Protein AF-A0A7J7JST3-F1 (afdb_monomer_lite)

Radius of gyration: 27.49 Å; chains: 1; bounding box: 51×68×77 Å

Sequence (124 aa):
MPTRQHPPNNNTAIAESFADSFASVFSIDDGNIPPCIPPQTISSPIQFDPRGVLTQLTKLDPRKGAGPDELSLALLKYLAHYIYIYEPLTKVFQYTFTIHPRHHKTGKQQTLYRSSRKEVVQTR

Structure (mmCIF, N/CA/C/O backbone):
data_AF-A0A7J7JST3-F1
#
_entry.id   AF-A0A7J7JST3-F1
#
loop_
_atom_site.group_PDB
_atom_site.id
_atom_site.type_symbol
_atom_site.label_atom_id
_atom_site.label_alt_id
_atom_site.label_comp_id
_a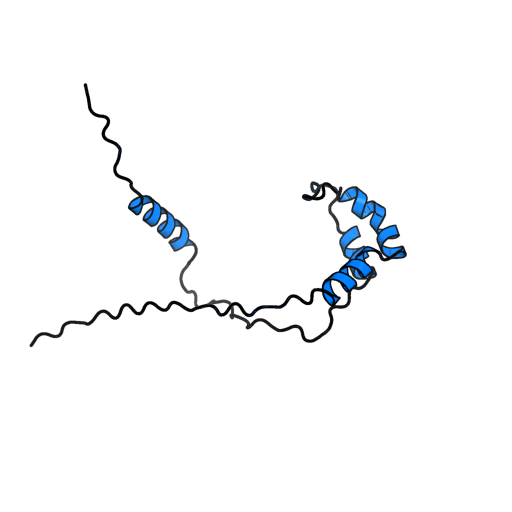tom_site.label_asym_id
_atom_site.label_entity_id
_atom_site.label_seq_id
_atom_site.pdbx_PDB_ins_code
_atom_site.Cartn_x
_atom_site.Cartn_y
_atom_site.Cartn_z
_atom_site.occupancy
_atom_site.B_iso_or_equiv
_atom_site.auth_seq_id
_atom_site.auth_comp_id
_atom_site.auth_asym_id
_atom_site.auth_atom_id
_atom_site.pdbx_PDB_model_num
ATOM 1 N N . MET A 1 1 ? -10.582 -16.983 65.791 1.00 44.66 1 MET A N 1
ATOM 2 C CA . MET A 1 1 ? -9.960 -16.850 64.456 1.00 44.66 1 MET A CA 1
ATOM 3 C C . MET A 1 1 ? -10.945 -17.388 63.425 1.00 44.66 1 MET A C 1
ATOM 5 O O . MET A 1 1 ? -11.131 -18.597 63.408 1.00 44.66 1 MET A O 1
ATOM 9 N N . PRO A 1 2 ? -11.656 -16.545 62.657 1.00 40.34 2 PRO A N 1
ATOM 10 C CA . PRO A 1 2 ? -12.591 -17.031 61.649 1.00 40.34 2 PRO A CA 1
ATOM 11 C C . PRO A 1 2 ? -11.835 -17.430 60.376 1.00 40.34 2 PRO A C 1
ATOM 13 O O . PRO A 1 2 ? -11.038 -16.666 59.832 1.00 40.34 2 PRO A O 1
ATOM 16 N N . THR A 1 3 ? -12.077 -18.653 59.921 1.00 47.59 3 THR A N 1
ATOM 17 C CA . THR A 1 3 ? -1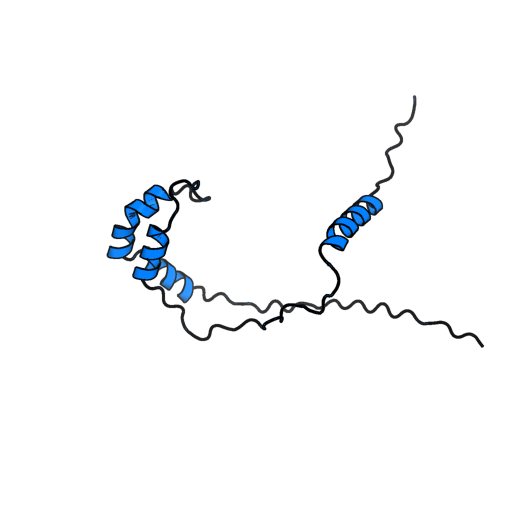1.532 -19.237 58.696 1.00 47.59 3 THR A CA 1
ATOM 18 C C . THR A 1 3 ? -12.125 -18.507 57.488 1.00 47.59 3 THR A C 1
ATOM 20 O O . THR A 1 3 ? -13.339 -18.522 57.294 1.00 47.59 3 THR A O 1
ATOM 23 N N . ARG A 1 4 ? -11.284 -17.861 56.666 1.00 44.66 4 ARG A N 1
ATOM 24 C CA . ARG A 1 4 ? -11.677 -17.351 55.340 1.00 44.66 4 ARG A CA 1
ATOM 25 C C . ARG A 1 4 ? -12.156 -18.536 54.499 1.00 44.66 4 ARG A C 1
ATOM 27 O O . ARG A 1 4 ? -11.339 -19.317 54.018 1.00 44.66 4 ARG A O 1
ATOM 34 N N . GLN A 1 5 ? -13.467 -18.680 54.340 1.00 45.66 5 GLN A N 1
ATOM 35 C CA . GLN A 1 5 ? -14.032 -19.585 53.347 1.00 45.66 5 GLN A CA 1
ATOM 36 C C . GLN A 1 5 ? -13.745 -18.990 51.966 1.00 45.66 5 GLN A C 1
ATOM 38 O O . GLN A 1 5 ? -14.210 -17.901 51.634 1.00 45.66 5 GLN A O 1
ATOM 43 N N . HIS A 1 6 ? -12.905 -19.675 51.197 1.00 51.16 6 HIS A N 1
ATOM 44 C CA . HIS A 1 6 ? -12.679 -19.371 49.791 1.00 51.16 6 HIS A CA 1
ATOM 45 C C . HIS A 1 6 ? -13.992 -19.653 49.041 1.00 51.16 6 HIS A C 1
ATOM 47 O O . HIS A 1 6 ? -14.546 -20.741 49.227 1.00 51.16 6 HIS A O 1
ATOM 53 N N . PRO A 1 7 ? -14.531 -18.718 48.238 1.00 56.09 7 PRO A N 1
ATOM 54 C CA . PRO A 1 7 ? -15.755 -18.980 47.493 1.00 56.09 7 PRO A CA 1
ATOM 55 C C . PRO A 1 7 ? -15.528 -20.159 46.530 1.00 56.09 7 PRO A C 1
ATOM 57 O O . PRO A 1 7 ? -14.422 -20.288 45.986 1.00 56.09 7 PRO A O 1
ATOM 60 N N . PRO A 1 8 ? -16.534 -21.034 46.340 1.00 56.97 8 PRO A N 1
ATOM 61 C CA . PRO A 1 8 ? -16.434 -22.158 45.419 1.00 56.97 8 PRO A CA 1
ATOM 62 C C . PRO A 1 8 ? -16.119 -21.628 44.018 1.00 56.97 8 PRO A C 1
ATOM 64 O O . PRO A 1 8 ? -16.744 -20.673 43.560 1.00 56.97 8 PRO A O 1
ATOM 67 N N . ASN A 1 9 ? -15.118 -22.229 43.367 1.00 64.31 9 ASN A N 1
ATOM 68 C CA . ASN A 1 9 ? -14.699 -21.905 42.004 1.00 64.31 9 ASN A CA 1
ATOM 69 C C . ASN A 1 9 ? -15.898 -22.060 41.062 1.00 64.31 9 ASN A C 1
ATOM 71 O O . ASN A 1 9 ? -16.220 -23.158 40.609 1.00 64.31 9 ASN A O 1
ATOM 75 N N . ASN A 1 10 ? -16.564 -20.940 40.790 1.00 64.81 10 ASN A N 1
ATOM 76 C CA . ASN A 1 10 ? -17.824 -20.852 40.064 1.00 64.81 10 ASN A CA 1
ATOM 77 C C . ASN A 1 10 ? -17.592 -20.897 38.544 1.00 64.81 10 ASN A C 1
ATOM 79 O O . ASN A 1 10 ? -18.212 -20.167 37.774 1.00 64.81 10 ASN A O 1
ATOM 83 N N . ASN A 1 11 ? -16.643 -21.732 38.113 1.00 73.25 11 ASN A N 1
ATOM 84 C CA . ASN A 1 11 ? -16.237 -21.879 36.716 1.00 73.25 11 ASN A CA 1
ATOM 85 C C . ASN A 1 11 ? -17.417 -22.320 35.844 1.00 73.25 11 ASN A C 1
ATOM 87 O O . ASN A 1 11 ? -17.485 -21.960 34.674 1.00 73.25 11 ASN A O 1
ATOM 91 N N . THR A 1 12 ? -18.362 -23.056 36.430 1.00 76.69 12 THR A N 1
ATOM 92 C CA . THR A 1 12 ? -19.622 -23.458 35.803 1.00 76.69 12 THR A CA 1
ATOM 93 C C . THR A 1 12 ? -20.498 -22.249 35.484 1.00 76.69 12 THR A C 1
ATOM 95 O O . THR A 1 12 ? -20.910 -22.103 34.342 1.00 76.69 12 THR A O 1
ATOM 98 N N . ALA A 1 13 ? -20.683 -21.319 36.428 1.00 74.38 13 ALA A N 1
ATOM 99 C CA . ALA A 1 13 ? -21.462 -20.103 36.186 1.00 74.38 13 ALA A CA 1
ATOM 100 C C . ALA A 1 13 ? -20.791 -19.160 35.173 1.00 74.38 13 ALA A C 1
ATOM 102 O O . ALA A 1 13 ? -21.471 -18.476 34.413 1.00 74.38 13 ALA A O 1
ATOM 103 N N . ILE A 1 14 ? -19.453 -19.133 35.131 1.00 79.31 14 ILE A N 1
ATOM 104 C CA . ILE A 1 14 ? -18.708 -18.382 34.107 1.00 79.31 14 ILE A CA 1
ATOM 105 C C . ILE A 1 14 ? -18.932 -19.007 32.724 1.00 79.31 14 ILE A C 1
ATOM 107 O O . ILE A 1 14 ? -19.164 -18.285 31.758 1.00 79.31 14 ILE A O 1
ATOM 111 N N . ALA A 1 15 ? -18.885 -20.338 32.624 1.00 78.88 15 ALA A N 1
ATOM 112 C CA . ALA A 1 15 ? -19.134 -21.049 31.373 1.00 78.88 15 ALA A CA 1
ATOM 113 C C . ALA A 1 15 ? -20.581 -20.879 30.885 1.00 78.88 15 ALA A C 1
ATOM 115 O O . ALA A 1 15 ? -20.794 -20.696 29.689 1.00 78.88 15 ALA A O 1
ATOM 116 N N . GLU A 1 16 ? -21.553 -20.889 31.797 1.00 78.69 16 GLU A N 1
ATOM 117 C CA . GLU A 1 16 ? -22.967 -20.633 31.499 1.00 78.69 16 GLU A CA 1
ATOM 118 C C . GLU A 1 16 ? -23.181 -19.193 31.024 1.00 78.69 16 GLU A C 1
ATOM 120 O O . GLU A 1 16 ? -23.721 -18.984 29.943 1.00 78.69 16 GLU A O 1
ATOM 125 N N . SER A 1 17 ? -22.643 -18.198 31.738 1.00 76.44 17 SER A N 1
ATOM 126 C CA . SER A 1 17 ? -22.719 -16.790 31.322 1.00 76.44 17 SER A CA 1
ATOM 127 C C . SER A 1 17 ? -22.045 -16.536 29.969 1.00 76.44 17 SER A C 1
ATOM 129 O O . SER A 1 17 ? -22.541 -15.745 29.161 1.00 76.44 17 SER A O 1
ATOM 131 N N . PHE A 1 18 ? -20.929 -17.216 29.700 1.00 78.94 18 PHE A N 1
ATOM 132 C CA . PHE A 1 18 ? -20.277 -17.175 28.398 1.00 78.94 18 PHE A CA 1
ATOM 133 C C . PHE A 1 18 ? -21.180 -17.792 27.325 1.00 78.94 18 PHE A C 1
ATOM 135 O O . PHE A 1 18 ? -21.446 -17.136 26.325 1.00 78.94 18 PHE A O 1
ATOM 142 N N . ALA A 1 19 ? -21.703 -19.003 27.540 1.00 79.12 19 ALA A N 1
ATOM 143 C CA . ALA A 1 19 ? -22.602 -19.671 26.599 1.00 79.12 19 ALA A CA 1
ATOM 144 C C . ALA A 1 19 ? -23.860 -18.838 26.288 1.00 79.12 19 ALA A C 1
ATOM 146 O O . ALA A 1 19 ? -24.199 -18.672 25.114 1.00 79.12 19 ALA A O 1
ATOM 147 N N . ASP A 1 20 ? -24.485 -18.240 27.302 1.00 76.44 20 ASP A N 1
ATOM 148 C CA . ASP A 1 20 ? -25.664 -17.380 27.147 1.00 76.44 20 ASP A CA 1
ATOM 149 C C . ASP A 1 20 ? -25.357 -16.112 26.339 1.00 76.44 20 ASP A C 1
ATOM 151 O O . ASP A 1 20 ? -26.176 -15.660 25.535 1.00 76.44 20 ASP A O 1
ATOM 155 N N . SER A 1 21 ? -24.143 -15.572 26.476 1.00 74.31 21 SER A N 1
ATOM 156 C CA . SER A 1 21 ? -23.698 -14.409 25.697 1.00 74.31 21 SER A CA 1
ATOM 157 C C . SER A 1 21 ? -23.603 -14.711 24.195 1.00 74.31 21 SER A C 1
ATOM 159 O O . SER A 1 21 ? -23.798 -13.811 23.379 1.00 74.31 21 SER A O 1
ATOM 161 N N . PHE A 1 22 ? -23.342 -15.967 23.810 1.00 68.31 22 PHE A N 1
ATOM 162 C CA . PHE A 1 22 ? -23.305 -16.390 22.403 1.00 68.31 22 PHE A CA 1
ATOM 163 C C . PHE A 1 22 ? -24.626 -16.973 21.905 1.00 68.31 22 PHE A C 1
ATOM 165 O O . PHE A 1 22 ? -24.862 -16.950 20.698 1.00 68.31 22 PHE A O 1
ATOM 172 N N . ALA A 1 23 ? -25.512 -17.427 22.795 1.00 64.88 23 ALA A N 1
ATOM 173 C CA . ALA A 1 23 ? -26.829 -17.946 22.422 1.00 64.88 23 ALA A CA 1
ATOM 174 C C . ALA A 1 23 ? -27.675 -16.915 21.647 1.00 64.88 23 ALA A C 1
ATOM 176 O O . ALA A 1 23 ? -28.452 -17.288 20.776 1.00 64.88 23 ALA A O 1
ATOM 177 N N . SER A 1 24 ? -27.471 -15.619 21.910 1.00 56.22 24 SER A N 1
ATOM 178 C CA . SER A 1 24 ? -28.142 -14.501 21.225 1.00 56.22 24 SER A CA 1
ATOM 179 C C . SER A 1 24 ? -27.580 -14.186 19.825 1.00 56.22 24 SER A C 1
ATOM 181 O O . SER A 1 24 ? -28.283 -13.638 18.978 1.00 56.22 24 SER A O 1
ATOM 183 N N . VAL A 1 25 ? -26.319 -14.546 19.546 1.00 57.53 25 VAL A N 1
ATOM 184 C CA . VAL A 1 25 ? -25.651 -14.260 18.256 1.00 57.53 25 VAL A CA 1
ATOM 185 C C . VAL A 1 25 ? -25.947 -15.343 17.214 1.00 57.53 25 VAL A C 1
ATOM 187 O O . VAL A 1 25 ? -25.863 -15.097 16.013 1.00 57.53 25 VAL A O 1
ATOM 190 N N . PHE A 1 26 ? -26.361 -16.527 17.669 1.00 55.81 26 PHE A N 1
ATOM 191 C CA . PHE A 1 26 ? -27.023 -17.532 16.842 1.00 55.81 26 PHE A CA 1
ATOM 192 C C . PHE A 1 26 ? -28.529 -17.269 16.860 1.00 55.81 26 PHE A C 1
ATOM 194 O O . PHE A 1 26 ? -29.321 -18.077 17.341 1.00 55.81 26 PHE A O 1
ATOM 201 N N . SER A 1 27 ? -28.920 -16.090 16.375 1.00 54.44 27 SER A N 1
ATOM 202 C CA . SER A 1 27 ? -30.311 -15.810 16.045 1.00 54.44 27 SER A CA 1
ATOM 203 C C . SER A 1 27 ? -30.831 -16.930 15.148 1.00 54.44 27 SER A C 1
ATOM 205 O O . SER A 1 27 ? -30.155 -17.293 14.186 1.00 54.44 27 SER A O 1
ATOM 207 N N . ILE A 1 28 ? -31.981 -17.475 15.550 1.00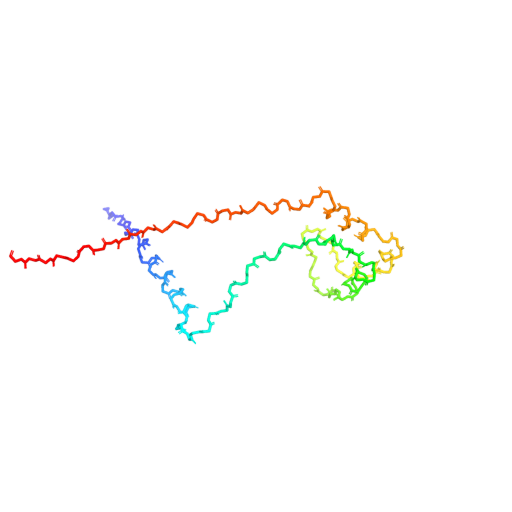 58.12 28 ILE A N 1
ATOM 208 C CA . ILE A 1 28 ? -32.987 -18.221 14.784 1.00 58.12 28 ILE A CA 1
ATOM 209 C C . ILE A 1 28 ? -32.545 -18.503 13.347 1.00 58.12 28 ILE A C 1
ATOM 211 O O . ILE A 1 28 ? -32.317 -17.584 12.568 1.00 58.12 28 ILE A O 1
ATOM 215 N N . ASP A 1 29 ? -32.438 -19.789 13.018 1.00 58.75 29 ASP A N 1
ATOM 216 C CA . ASP A 1 29 ? -32.160 -20.296 11.677 1.00 58.75 29 ASP A CA 1
ATOM 217 C C . ASP A 1 29 ? -33.262 -19.823 10.705 1.00 58.75 29 ASP A C 1
ATOM 219 O O . ASP A 1 29 ? -34.200 -20.554 10.396 1.00 58.75 29 ASP A O 1
ATOM 223 N N . ASP A 1 30 ? -33.176 -18.573 10.236 1.00 64.81 30 ASP A N 1
ATOM 224 C CA . ASP A 1 30 ? -34.094 -17.927 9.284 1.00 64.81 30 ASP A CA 1
ATOM 225 C C . ASP A 1 30 ? -33.986 -18.561 7.877 1.00 64.81 30 ASP A C 1
ATOM 227 O O . ASP A 1 30 ? -34.373 -17.966 6.869 1.00 64.81 30 ASP A O 1
ATOM 231 N N . GLY A 1 31 ? -33.372 -19.746 7.766 1.00 65.69 31 GLY A N 1
ATOM 232 C CA . GLY A 1 31 ? -33.034 -20.414 6.511 1.00 65.69 31 GLY A CA 1
ATOM 233 C C . GLY A 1 31 ? -32.011 -19.654 5.663 1.00 65.69 31 GLY A C 1
ATOM 234 O O . GLY A 1 31 ? -31.665 -20.101 4.572 1.00 65.69 31 GLY A O 1
ATOM 235 N N . ASN A 1 32 ? -31.505 -18.517 6.147 1.00 65.81 32 ASN A N 1
ATOM 236 C CA . ASN A 1 32 ? -30.603 -17.633 5.418 1.00 65.81 32 ASN A CA 1
ATOM 237 C C . ASN A 1 32 ? -29.138 -17.914 5.781 1.00 65.81 32 ASN A C 1
ATOM 239 O O . ASN A 1 32 ? -28.368 -17.012 6.115 1.00 65.81 32 ASN A O 1
ATOM 243 N N . ILE A 1 33 ? -28.761 -19.194 5.750 1.00 72.25 33 ILE A N 1
ATOM 244 C CA . ILE A 1 33 ? -27.372 -19.616 5.920 1.00 72.25 33 ILE A CA 1
ATOM 245 C C . ILE A 1 33 ? -26.609 -19.138 4.677 1.00 72.25 33 ILE A C 1
ATOM 247 O O . ILE A 1 33 ? -26.916 -19.592 3.569 1.00 72.25 33 ILE A O 1
ATOM 251 N N . PRO A 1 34 ? -25.618 -18.235 4.808 1.00 73.75 34 PRO A N 1
ATOM 252 C CA . PRO A 1 34 ? -24.836 -17.814 3.660 1.00 73.75 34 PRO A CA 1
ATOM 253 C C . PRO A 1 34 ? -24.138 -19.041 3.056 1.00 73.75 34 PRO A C 1
ATOM 255 O O . PRO A 1 34 ? -23.582 -19.860 3.797 1.00 73.75 34 PRO A O 1
ATOM 258 N N . PRO A 1 35 ? -24.154 -19.202 1.722 1.00 78.88 35 PRO A N 1
ATOM 259 C CA . PRO A 1 35 ? -23.568 -20.368 1.084 1.00 78.88 35 PRO A CA 1
ATOM 260 C C . PRO A 1 35 ? -22.083 -20.457 1.437 1.00 78.88 35 PRO A C 1
ATOM 262 O O . PRO A 1 35 ? -21.317 -19.511 1.242 1.00 78.88 35 PRO A O 1
ATOM 265 N N . CYS A 1 36 ? -21.668 -21.614 1.953 1.00 73.12 36 CYS A N 1
ATOM 266 C CA . CYS A 1 36 ? -20.266 -21.885 2.230 1.00 73.12 36 CYS A CA 1
ATOM 267 C C . CYS A 1 36 ? -19.562 -22.151 0.892 1.00 73.12 36 CYS A C 1
ATOM 269 O O . CYS A 1 36 ? -19.555 -23.274 0.386 1.00 73.12 36 CYS A O 1
ATOM 271 N N . ILE A 1 37 ? -19.046 -21.092 0.264 1.00 78.69 37 ILE A N 1
ATOM 272 C CA . ILE A 1 37 ? -18.336 -21.196 -1.014 1.00 78.69 37 ILE A CA 1
ATOM 273 C C . ILE A 1 37 ? -17.007 -21.923 -0.752 1.00 78.69 37 ILE A C 1
ATOM 275 O O . ILE A 1 37 ? -16.223 -21.460 0.084 1.00 78.69 37 ILE A O 1
ATOM 279 N N . PRO A 1 38 ? -16.725 -23.048 -1.437 1.00 76.38 38 PRO A N 1
ATOM 280 C CA . PRO A 1 38 ? -15.454 -23.738 -1.281 1.00 76.38 38 PRO A CA 1
ATOM 281 C C . PRO A 1 38 ? -14.303 -22.798 -1.671 1.00 76.38 38 PRO A C 1
ATOM 283 O O . PRO A 1 38 ? -14.446 -22.009 -2.610 1.00 76.38 38 PRO A O 1
ATOM 286 N N . PRO A 1 39 ? -13.158 -22.859 -0.970 1.00 73.69 39 PRO A N 1
ATOM 287 C CA . PRO A 1 39 ? -12.043 -21.963 -1.233 1.00 73.69 39 PRO A CA 1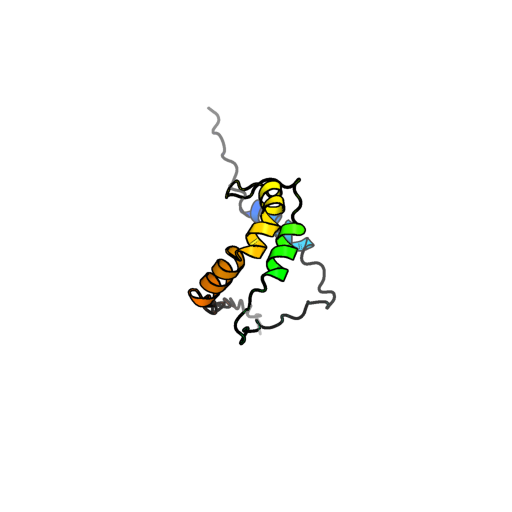
ATOM 288 C C . PRO A 1 39 ? -11.581 -22.115 -2.684 1.00 73.69 39 PRO A C 1
ATOM 290 O O . PRO A 1 39 ? -11.108 -23.176 -3.093 1.00 73.69 39 PRO A O 1
ATOM 293 N N . GLN A 1 40 ? -11.716 -21.046 -3.468 1.00 72.06 40 GLN A N 1
ATOM 294 C CA . GLN A 1 40 ? -11.217 -21.025 -4.836 1.00 72.06 40 GLN A CA 1
ATOM 295 C C . GLN A 1 40 ? -9.690 -20.965 -4.805 1.00 72.06 40 GLN A C 1
ATOM 297 O O . GLN A 1 40 ? -9.095 -20.070 -4.202 1.00 72.06 40 GLN A O 1
ATOM 302 N N . THR A 1 41 ? -9.042 -21.935 -5.446 1.00 67.00 41 THR A N 1
ATOM 303 C CA . THR A 1 41 ? -7.595 -21.894 -5.654 1.00 67.00 41 THR A CA 1
ATOM 304 C C . THR A 1 41 ? -7.329 -20.954 -6.824 1.00 67.00 41 THR A C 1
ATOM 306 O O . THR A 1 41 ? -7.757 -21.219 -7.946 1.00 67.00 41 THR A O 1
ATOM 309 N N . ILE A 1 42 ? -6.666 -19.826 -6.570 1.00 66.62 42 ILE A N 1
ATOM 310 C CA . ILE A 1 42 ? -6.293 -18.890 -7.633 1.00 66.62 42 ILE A CA 1
ATOM 311 C C . ILE A 1 42 ? -5.231 -19.581 -8.497 1.00 66.62 42 ILE A C 1
ATOM 313 O O . ILE A 1 42 ? -4.109 -19.801 -8.050 1.00 66.62 42 ILE A O 1
ATOM 317 N N . SER A 1 43 ? -5.602 -19.958 -9.723 1.00 65.00 43 SER A N 1
ATOM 318 C CA . SER A 1 43 ? -4.708 -20.624 -10.684 1.00 65.00 43 SER A CA 1
ATOM 319 C C . SER A 1 43 ? -3.763 -19.651 -11.396 1.00 65.00 43 SER A C 1
ATOM 321 O O . SER A 1 43 ? -2.763 -20.084 -11.965 1.00 65.00 43 SER A O 1
ATOM 323 N N . SER A 1 44 ? -4.088 -18.358 -11.427 1.00 73.38 44 SER A N 1
ATOM 324 C CA . SER A 1 44 ? -3.334 -17.346 -12.165 1.00 73.38 44 SER A CA 1
ATOM 325 C C . SER A 1 44 ? -2.306 -16.644 -11.275 1.00 73.38 44 SER A C 1
ATOM 327 O O . SER A 1 44 ? -2.621 -16.325 -10.124 1.00 73.38 44 SER A O 1
ATOM 329 N N . PRO A 1 45 ? -1.107 -16.323 -11.793 1.00 75.69 45 PRO A N 1
ATOM 330 C CA . PRO A 1 45 ? -0.166 -15.485 -11.064 1.00 75.69 45 PRO A CA 1
ATOM 331 C C . PRO A 1 45 ? -0.813 -14.126 -10.770 1.00 75.69 45 PRO A C 1
ATOM 333 O O . PRO A 1 45 ? -1.374 -13.493 -11.664 1.00 75.69 45 PRO A O 1
ATOM 336 N N . ILE A 1 46 ? -0.747 -13.678 -9.514 1.00 82.94 46 ILE A N 1
ATOM 337 C CA . ILE A 1 46 ? -1.181 -12.328 -9.154 1.00 82.94 46 ILE A CA 1
ATOM 338 C C . ILE A 1 46 ? -0.176 -11.349 -9.760 1.00 82.94 46 ILE A C 1
ATOM 340 O O . ILE A 1 46 ? 1.025 -11.433 -9.494 1.00 82.94 46 ILE A O 1
ATOM 344 N N . GLN A 1 47 ? -0.682 -10.438 -10.588 1.00 88.44 47 GLN A N 1
ATOM 345 C CA . GLN A 1 47 ? 0.082 -9.322 -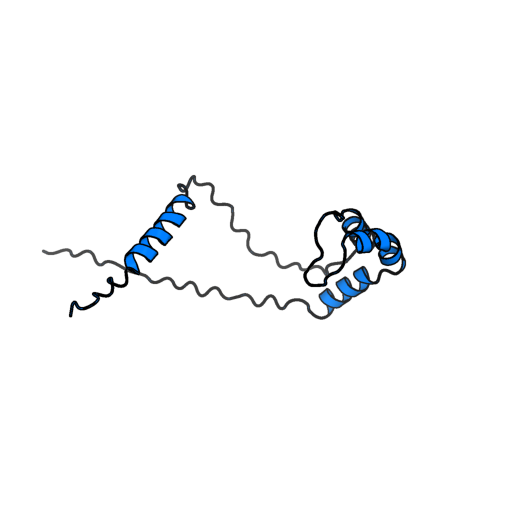11.127 1.00 88.44 47 GLN A CA 1
ATOM 346 C C . GLN A 1 47 ? -0.223 -8.068 -10.314 1.00 88.44 47 GLN A C 1
ATOM 348 O O . GLN A 1 47 ? -1.385 -7.745 -10.061 1.00 88.44 47 GLN A O 1
ATOM 353 N N . PHE A 1 48 ? 0.826 -7.359 -9.907 1.00 90.88 48 PHE A N 1
ATOM 354 C CA . PHE A 1 48 ? 0.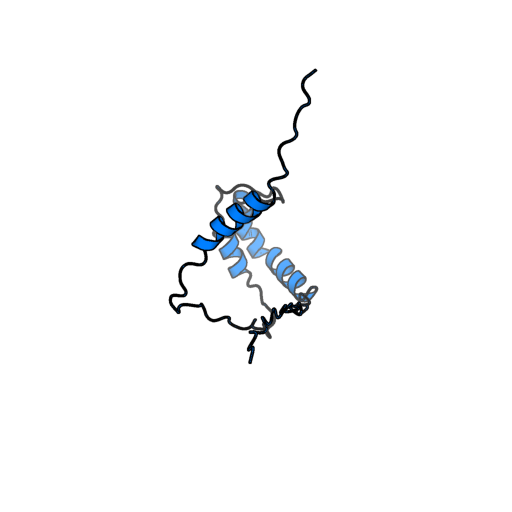703 -6.086 -9.207 1.00 90.88 48 PHE A CA 1
ATOM 355 C C . PHE A 1 48 ? 0.897 -4.941 -10.204 1.00 90.88 48 PHE A C 1
ATOM 357 O O . PHE A 1 48 ? 1.961 -4.813 -10.800 1.00 90.88 48 PHE A O 1
ATOM 364 N N . ASP A 1 49 ? -0.128 -4.106 -10.380 1.00 93.75 49 ASP A N 1
ATOM 365 C CA . ASP A 1 49 ? -0.067 -2.922 -11.243 1.00 93.75 49 ASP A CA 1
ATOM 366 C C . ASP A 1 49 ? 0.475 -1.712 -10.451 1.00 93.75 49 ASP A C 1
ATOM 368 O O . ASP A 1 49 ? -0.131 -1.340 -9.433 1.00 93.75 49 ASP A O 1
ATOM 372 N N . PRO A 1 50 ? 1.559 -1.049 -10.908 1.00 94.56 50 PRO A N 1
ATOM 373 C CA . PRO A 1 50 ? 2.043 0.200 -10.322 1.00 94.56 50 PRO A CA 1
ATOM 374 C C . PRO A 1 50 ? 0.956 1.265 -10.127 1.00 94.56 50 PRO A C 1
ATOM 376 O O . PRO A 1 50 ? 0.939 1.956 -9.104 1.00 94.56 50 PRO A O 1
ATOM 379 N N . ARG A 1 51 ? 0.004 1.388 -11.061 1.00 95.56 51 ARG A N 1
ATOM 380 C CA . ARG A 1 51 ? -1.108 2.349 -10.937 1.00 95.56 51 ARG A CA 1
ATOM 381 C C . ARG A 1 51 ? -2.073 1.962 -9.824 1.00 95.56 51 ARG A C 1
ATOM 383 O O . ARG A 1 51 ? -2.597 2.835 -9.125 1.00 95.56 51 ARG A O 1
ATOM 390 N N . GLY A 1 52 ? -2.282 0.662 -9.631 1.00 94.56 52 GLY A N 1
ATOM 391 C CA . GLY A 1 52 ? -3.034 0.123 -8.504 1.00 94.56 52 GLY A CA 1
ATOM 392 C C . GLY A 1 52 ? -2.384 0.511 -7.178 1.00 94.56 52 GLY A C 1
ATOM 393 O O . GLY A 1 52 ? -3.060 1.044 -6.297 1.00 94.56 52 GLY A O 1
ATOM 394 N N . VAL A 1 53 ? -1.062 0.348 -7.069 1.00 94.19 53 VAL A N 1
ATOM 395 C CA . VAL A 1 53 ? -0.289 0.763 -5.887 1.00 94.19 53 VAL A CA 1
ATOM 396 C C . VAL A 1 53 ? -0.431 2.268 -5.639 1.00 94.19 53 VAL A C 1
ATOM 398 O O . VAL A 1 53 ? -0.819 2.666 -4.541 1.00 94.19 53 VAL A O 1
ATOM 401 N N . LEU A 1 54 ? -0.226 3.110 -6.657 1.00 96.75 54 LEU A N 1
ATOM 402 C CA . LEU A 1 54 ? -0.405 4.564 -6.543 1.00 96.75 54 LEU A CA 1
ATOM 403 C C . LEU A 1 54 ? -1.814 4.941 -6.059 1.00 96.75 54 LEU A C 1
ATOM 405 O O . LEU A 1 54 ? -1.983 5.806 -5.196 1.00 96.75 54 LEU A O 1
ATOM 409 N N . THR A 1 55 ? -2.838 4.275 -6.589 1.00 97.00 55 THR A N 1
ATOM 410 C CA . THR A 1 55 ? -4.232 4.513 -6.198 1.00 97.00 55 THR A CA 1
ATOM 411 C C . THR A 1 55 ? -4.460 4.189 -4.723 1.00 97.00 55 THR A C 1
ATOM 413 O O . THR A 1 55 ? -5.166 4.923 -4.035 1.00 97.00 55 THR A O 1
ATOM 416 N N . GLN A 1 56 ? -3.852 3.119 -4.209 1.00 96.06 56 GLN A N 1
ATOM 417 C CA . GLN A 1 56 ? -3.957 2.777 -2.789 1.00 96.06 56 GLN A CA 1
ATOM 418 C C . GLN A 1 56 ? -3.224 3.794 -1.908 1.00 96.06 56 GLN A C 1
ATOM 420 O O . GLN A 1 56 ? -3.781 4.254 -0.914 1.00 96.06 56 GLN A O 1
ATOM 425 N N . LEU A 1 57 ? -2.022 4.219 -2.306 1.00 95.44 57 LEU A N 1
ATOM 426 C CA . LEU A 1 57 ? -1.233 5.200 -1.551 1.00 95.44 57 LEU A CA 1
ATOM 427 C C . LEU A 1 57 ? -1.899 6.584 -1.493 1.00 95.44 57 LEU A C 1
ATOM 429 O O . LEU A 1 57 ? -1.877 7.256 -0.463 1.00 95.44 57 LEU A O 1
ATOM 433 N N . THR A 1 58 ? -2.547 7.013 -2.574 1.00 96.19 58 THR A N 1
ATOM 434 C CA . THR A 1 58 ? -3.259 8.304 -2.614 1.00 96.19 58 THR A CA 1
ATOM 435 C C . THR A 1 58 ? -4.569 8.289 -1.821 1.00 96.19 58 THR A C 1
ATOM 437 O O . THR A 1 58 ? -5.007 9.336 -1.335 1.00 96.19 58 THR A O 1
ATOM 440 N N . LYS A 1 59 ? -5.173 7.112 -1.619 1.00 96.75 59 LYS A N 1
ATOM 441 C CA . LYS A 1 59 ? -6.379 6.918 -0.796 1.00 96.75 59 LYS A CA 1
ATOM 442 C C . LYS A 1 59 ? -6.105 6.838 0.706 1.00 96.75 59 LYS A C 1
ATOM 444 O O . LYS A 1 59 ? -7.059 6.801 1.479 1.00 96.75 59 LYS A O 1
ATOM 449 N N . LEU A 1 60 ? -4.841 6.838 1.133 1.00 94.88 60 LEU A N 1
ATOM 450 C CA . LEU A 1 60 ? -4.506 6.827 2.554 1.00 94.88 60 LEU A CA 1
ATOM 451 C C . LEU A 1 60 ? -5.098 8.051 3.264 1.00 94.88 60 LEU A C 1
ATOM 453 O O . LEU A 1 60 ? -5.071 9.177 2.748 1.00 94.88 60 LEU A O 1
ATOM 457 N N . ASP A 1 61 ? -5.628 7.808 4.459 1.00 95.38 61 ASP A N 1
ATOM 458 C CA . ASP A 1 61 ? -6.113 8.844 5.361 1.00 95.38 61 ASP A CA 1
ATOM 459 C C . ASP A 1 61 ? -4.941 9.337 6.227 1.00 95.38 61 ASP A C 1
ATOM 461 O O . ASP A 1 61 ? -4.451 8.575 7.064 1.00 95.38 61 ASP A O 1
ATOM 465 N N . PRO A 1 62 ? -4.473 10.587 6.050 1.00 93.19 62 PRO A N 1
ATOM 466 C CA . PRO A 1 62 ? -3.328 11.114 6.789 1.00 93.19 62 PRO A CA 1
ATOM 467 C C . PRO A 1 62 ? -3.614 11.329 8.282 1.00 93.19 62 PRO A C 1
ATOM 469 O O . PRO A 1 62 ? -2.682 11.608 9.030 1.00 93.19 62 PRO A O 1
ATOM 472 N N . ARG A 1 63 ? -4.879 11.242 8.720 1.00 93.12 63 ARG A N 1
ATOM 473 C CA . ARG A 1 63 ? -5.272 11.423 10.127 1.00 93.12 63 ARG A CA 1
ATOM 474 C C . ARG A 1 63 ? -5.192 10.138 10.944 1.00 93.12 63 ARG A C 1
ATOM 476 O O . ARG A 1 63 ? -5.310 10.189 12.165 1.00 93.12 63 ARG A O 1
ATOM 483 N N . LYS A 1 64 ? -5.023 8.989 10.289 1.00 91.88 64 LYS A N 1
ATOM 484 C CA . LYS A 1 64 ? -4.827 7.718 10.983 1.00 91.88 64 LYS A CA 1
ATOM 485 C C . LYS A 1 64 ? -3.414 7.657 11.564 1.00 91.88 64 LYS A C 1
ATOM 487 O O . LYS A 1 64 ? -2.465 8.168 10.972 1.00 91.88 64 LYS A O 1
ATOM 492 N N . GLY A 1 65 ? -3.298 7.036 12.737 1.00 89.00 65 GLY A N 1
ATOM 493 C CA . GLY A 1 65 ? -2.008 6.779 13.371 1.00 89.00 65 GLY A CA 1
ATOM 494 C C . GLY A 1 65 ? -1.120 5.881 12.510 1.00 89.00 65 GLY A C 1
ATOM 495 O O . GLY A 1 65 ? -1.606 5.170 11.626 1.00 89.00 65 GLY A O 1
ATOM 496 N N . ALA A 1 66 ? 0.183 5.931 12.777 1.00 91.88 66 ALA A N 1
ATOM 497 C CA . ALA A 1 66 ? 1.136 5.024 12.159 1.00 91.88 66 ALA A CA 1
ATOM 498 C C . ALA A 1 66 ? 0.867 3.569 12.575 1.00 91.88 66 ALA A C 1
ATOM 500 O O . ALA A 1 66 ? 0.287 3.303 13.633 1.00 91.88 66 ALA A O 1
ATOM 501 N N . GLY A 1 67 ? 1.274 2.637 11.716 1.00 88.50 67 GLY A N 1
ATOM 502 C CA . GLY A 1 67 ? 1.249 1.216 12.027 1.00 88.50 67 GLY A CA 1
ATOM 503 C C . GLY A 1 67 ? 2.343 0.821 13.028 1.00 88.50 67 GLY A C 1
ATOM 504 O O . GLY A 1 67 ? 3.046 1.676 13.565 1.00 88.50 67 GLY A O 1
ATOM 505 N N . PRO A 1 68 ? 2.531 -0.488 13.264 1.00 92.56 68 PRO A N 1
ATOM 506 C CA . PRO A 1 68 ? 3.623 -1.003 14.096 1.00 92.56 68 PRO A CA 1
ATOM 507 C C . PRO A 1 68 ? 5.022 -0.730 13.516 1.00 92.56 68 PRO A C 1
ATOM 509 O O . PRO A 1 68 ? 6.016 -0.941 14.198 1.00 92.56 68 PRO A O 1
ATOM 512 N N . ASP A 1 69 ? 5.099 -0.293 12.258 1.00 90.44 69 ASP A N 1
ATOM 513 C CA . ASP A 1 69 ? 6.312 0.175 11.584 1.00 90.44 69 ASP A CA 1
ATOM 514 C C . ASP A 1 69 ? 6.617 1.658 11.850 1.00 90.44 69 ASP A C 1
ATOM 516 O O . ASP A 1 69 ? 7.611 2.176 11.347 1.00 90.44 69 ASP A O 1
ATOM 520 N N . GLU A 1 70 ? 5.751 2.342 12.605 1.00 92.19 70 GLU A N 1
ATOM 521 C CA . GLU A 1 70 ? 5.846 3.764 12.947 1.00 92.19 70 GLU A CA 1
ATOM 522 C C . GLU A 1 70 ? 5.904 4.700 11.722 1.00 92.19 70 GLU A C 1
ATOM 524 O O . GLU A 1 70 ? 6.192 5.895 11.837 1.00 92.19 70 GLU A O 1
ATOM 529 N N . LEU A 1 71 ? 5.550 4.201 10.530 1.00 90.38 71 LEU A N 1
ATOM 530 C CA . LEU A 1 71 ? 5.529 4.999 9.311 1.00 90.38 71 LEU A CA 1
ATOM 531 C C . LEU A 1 71 ? 4.259 5.850 9.230 1.00 90.38 71 LEU A C 1
ATOM 533 O O . LEU A 1 71 ? 3.127 5.363 9.249 1.00 90.38 71 LEU A O 1
ATOM 537 N N . SER A 1 72 ? 4.453 7.160 9.078 1.00 93.94 72 SER A N 1
ATOM 538 C CA . SER A 1 72 ? 3.352 8.103 8.898 1.00 93.94 72 SER A CA 1
ATOM 539 C C . SER A 1 72 ? 2.644 7.889 7.560 1.00 93.94 72 SER A C 1
ATOM 541 O O . SER A 1 72 ? 3.244 7.977 6.485 1.00 93.94 72 SER A O 1
ATOM 543 N N . LEU A 1 73 ? 1.324 7.711 7.618 1.00 94.50 73 LEU A N 1
ATOM 544 C CA . LEU A 1 73 ? 0.463 7.618 6.437 1.00 94.50 73 LEU A CA 1
ATOM 545 C C . LEU A 1 73 ? 0.491 8.900 5.597 1.00 94.50 73 LEU A C 1
ATOM 547 O O . LEU A 1 73 ? 0.400 8.836 4.370 1.00 94.50 73 LEU A O 1
ATOM 551 N N . ALA A 1 74 ? 0.660 10.061 6.237 1.00 94.69 74 ALA A N 1
ATOM 552 C CA . ALA A 1 74 ? 0.805 11.336 5.543 1.00 94.69 74 ALA A CA 1
ATOM 553 C C . ALA A 1 74 ? 2.102 11.384 4.722 1.00 94.69 74 ALA A C 1
ATOM 555 O O . ALA A 1 74 ? 2.081 11.809 3.566 1.00 94.69 74 ALA A O 1
ATOM 556 N N . LEU A 1 75 ? 3.208 10.889 5.289 1.00 94.50 75 LEU A N 1
ATOM 557 C CA . LEU A 1 75 ? 4.485 10.782 4.583 1.00 94.50 75 LEU A CA 1
ATOM 558 C C . LEU A 1 75 ? 4.385 9.803 3.411 1.00 94.50 75 LEU A C 1
ATOM 560 O O . LEU A 1 75 ? 4.818 10.116 2.305 1.00 94.50 75 LEU A O 1
ATOM 564 N N . LEU A 1 76 ? 3.772 8.640 3.629 1.00 94.19 76 LEU A N 1
ATOM 565 C CA . LEU A 1 76 ? 3.623 7.627 2.588 1.00 94.19 76 LEU A CA 1
ATOM 566 C C . LEU A 1 76 ? 2.759 8.132 1.419 1.00 94.19 76 LEU A C 1
ATOM 568 O O . LEU A 1 76 ? 3.090 7.915 0.253 1.00 94.19 76 LEU A O 1
ATOM 572 N N . LYS A 1 77 ? 1.693 8.880 1.726 1.00 95.94 77 LYS A N 1
ATOM 573 C CA . LYS A 1 77 ? 0.860 9.565 0.733 1.00 95.94 77 LYS A CA 1
ATOM 574 C C . LYS A 1 77 ? 1.626 10.655 -0.019 1.00 95.94 77 LYS A C 1
ATOM 576 O O . LYS A 1 77 ? 1.478 10.764 -1.233 1.00 95.94 77 LYS A O 1
ATOM 581 N N . TYR A 1 78 ? 2.454 11.436 0.675 1.00 95.50 78 TYR A N 1
ATOM 582 C CA . TYR A 1 78 ? 3.315 12.452 0.060 1.00 95.50 78 TYR A CA 1
ATOM 583 C C . TYR A 1 78 ? 4.344 11.830 -0.901 1.00 95.50 78 TYR A C 1
ATOM 585 O O . TYR A 1 78 ? 4.541 12.319 -2.011 1.00 95.50 78 TYR A O 1
ATOM 593 N N . LEU A 1 79 ? 4.943 10.699 -0.518 1.00 95.50 79 LEU A N 1
ATOM 594 C CA . LEU A 1 79 ? 5.922 9.971 -1.331 1.00 95.50 79 LEU A CA 1
ATOM 595 C C . LEU A 1 79 ? 5.297 9.102 -2.434 1.00 95.50 79 LEU A C 1
ATOM 597 O O . LEU A 1 79 ? 6.031 8.515 -3.229 1.00 95.50 79 LEU A O 1
ATOM 601 N N . ALA A 1 80 ? 3.966 9.029 -2.523 1.00 95.88 80 ALA A N 1
ATOM 602 C CA . ALA A 1 80 ? 3.261 8.121 -3.425 1.00 95.88 80 ALA A CA 1
ATOM 603 C C . ALA A 1 80 ? 3.701 8.261 -4.890 1.00 95.88 80 ALA A C 1
ATOM 605 O O . ALA A 1 80 ? 3.849 7.259 -5.585 1.00 95.88 80 ALA A O 1
ATOM 606 N N . HIS A 1 81 ? 3.962 9.487 -5.352 1.00 94.81 81 HIS A N 1
ATOM 607 C CA . HIS A 1 81 ? 4.414 9.726 -6.723 1.00 94.81 81 HIS A CA 1
ATOM 608 C C . HIS A 1 81 ? 5.819 9.161 -6.987 1.00 94.81 81 HIS A C 1
ATOM 610 O O . HIS A 1 81 ? 6.046 8.534 -8.017 1.00 94.81 81 HIS A O 1
ATOM 616 N N . TYR A 1 82 ? 6.743 9.299 -6.034 1.00 95.50 82 TYR A N 1
ATOM 617 C CA . TYR A 1 82 ? 8.083 8.717 -6.137 1.00 95.50 82 TYR A CA 1
ATOM 618 C C . TYR A 1 82 ? 8.038 7.187 -6.068 1.00 95.50 82 TYR A C 1
ATOM 620 O O . TYR A 1 82 ? 8.695 6.508 -6.854 1.00 95.50 82 TYR A O 1
ATOM 628 N N . ILE A 1 83 ? 7.208 6.639 -5.177 1.00 94.31 83 ILE A N 1
ATOM 629 C CA . ILE A 1 83 ? 6.972 5.192 -5.073 1.00 94.31 83 ILE A CA 1
ATOM 630 C C . ILE A 1 83 ? 6.333 4.638 -6.356 1.00 94.31 83 ILE A C 1
ATOM 632 O O . ILE A 1 83 ? 6.577 3.495 -6.727 1.00 94.31 83 ILE A O 1
ATOM 636 N N . TYR A 1 84 ? 5.535 5.437 -7.058 1.00 94.81 84 TYR A N 1
ATOM 637 C CA . TYR A 1 84 ? 5.002 5.064 -8.361 1.00 94.81 84 TYR A CA 1
ATOM 638 C C . TYR A 1 84 ? 6.073 5.091 -9.456 1.00 94.81 84 TYR A C 1
ATOM 640 O O . TYR A 1 84 ? 6.203 4.111 -10.174 1.00 94.81 84 TYR A O 1
ATOM 648 N N . ILE A 1 85 ? 6.871 6.161 -9.559 1.00 94.19 85 ILE A N 1
ATOM 649 C CA . ILE A 1 85 ? 7.890 6.309 -10.617 1.00 94.19 85 ILE A CA 1
ATOM 650 C C . ILE A 1 85 ? 8.949 5.205 -10.550 1.00 94.19 85 ILE A C 1
ATOM 652 O O . ILE A 1 85 ? 9.323 4.636 -11.571 1.00 94.19 85 ILE A O 1
ATOM 656 N N . TYR A 1 86 ? 9.461 4.921 -9.352 1.00 94.25 86 TYR A N 1
ATOM 657 C CA . TYR A 1 86 ? 10.546 3.952 -9.178 1.00 94.25 86 TYR A CA 1
ATOM 658 C C . TYR A 1 86 ? 10.040 2.520 -8.952 1.00 94.25 86 TYR A C 1
ATOM 660 O O . TYR A 1 86 ? 10.833 1.574 -8.916 1.00 94.25 86 TYR A O 1
ATOM 668 N N . GLU A 1 87 ? 8.726 2.368 -8.770 1.00 94.69 87 GLU A N 1
ATOM 669 C CA . GLU A 1 87 ? 8.021 1.109 -8.534 1.00 94.69 87 GLU A CA 1
ATOM 670 C C . GLU A 1 87 ? 8.603 0.193 -7.428 1.00 94.69 87 GLU A C 1
ATOM 672 O O . GLU A 1 87 ? 8.491 -1.035 -7.550 1.00 94.69 87 GLU A O 1
ATOM 677 N N . PRO A 1 88 ? 9.222 0.693 -6.331 1.00 94.62 88 PRO A N 1
ATOM 678 C CA . PRO A 1 88 ? 9.818 -0.186 -5.329 1.00 94.62 88 PRO A CA 1
ATOM 679 C C . PRO A 1 88 ? 8.788 -1.133 -4.707 1.00 94.62 88 PRO A C 1
ATOM 681 O O . PRO A 1 88 ? 9.054 -2.324 -4.569 1.00 94.62 88 PRO A O 1
ATOM 684 N N . LEU A 1 89 ? 7.588 -0.637 -4.384 1.00 93.44 89 LEU A N 1
ATOM 685 C CA . LEU A 1 89 ? 6.554 -1.456 -3.747 1.00 93.44 89 LEU A CA 1
ATOM 686 C C . LEU A 1 89 ? 5.977 -2.509 -4.693 1.00 93.44 89 LEU A C 1
ATOM 688 O O . LEU A 1 89 ? 5.793 -3.648 -4.278 1.00 93.44 89 LEU A O 1
ATOM 692 N N . THR A 1 90 ? 5.754 -2.172 -5.965 1.00 94.06 90 THR A N 1
ATOM 693 C CA . THR A 1 90 ? 5.282 -3.139 -6.966 1.00 94.06 90 THR A CA 1
ATOM 694 C C . THR A 1 90 ? 6.253 -4.311 -7.090 1.00 94.06 90 THR A C 1
ATOM 696 O O . THR A 1 90 ? 5.835 -5.469 -7.050 1.00 94.06 90 THR A O 1
ATOM 699 N N . LYS A 1 91 ? 7.561 -4.028 -7.160 1.00 93.81 91 LYS A N 1
ATOM 700 C CA . LYS A 1 91 ? 8.605 -5.060 -7.236 1.00 93.81 91 LYS A CA 1
ATOM 701 C C . LYS A 1 91 ? 8.667 -5.911 -5.970 1.00 93.81 91 LYS A C 1
ATOM 703 O O . LYS A 1 91 ? 8.771 -7.131 -6.073 1.00 93.81 91 LYS A O 1
ATOM 708 N N . VAL A 1 92 ? 8.557 -5.299 -4.789 1.00 92.88 92 VAL A N 1
ATOM 709 C CA . VAL A 1 92 ? 8.504 -6.029 -3.510 1.00 92.88 92 VAL A CA 1
ATOM 710 C C . VAL A 1 92 ? 7.278 -6.946 -3.454 1.00 92.88 92 VAL A C 1
ATOM 712 O O . VAL A 1 92 ? 7.409 -8.120 -3.103 1.00 92.88 92 VAL A O 1
ATOM 715 N N . PHE A 1 93 ? 6.098 -6.468 -3.853 1.00 91.06 93 PHE A N 1
ATOM 716 C CA . PHE A 1 93 ? 4.884 -7.289 -3.892 1.00 91.06 93 PHE A CA 1
ATOM 717 C C . PHE A 1 93 ? 5.002 -8.448 -4.884 1.00 91.06 93 PHE A C 1
ATOM 719 O O . PHE A 1 93 ? 4.709 -9.592 -4.532 1.00 91.06 93 PHE A O 1
ATOM 726 N N . GLN A 1 94 ? 5.529 -8.191 -6.082 1.00 90.88 94 GLN A N 1
ATOM 727 C CA . GLN A 1 94 ? 5.767 -9.240 -7.068 1.00 90.88 94 GLN A CA 1
ATOM 728 C C . GLN A 1 94 ? 6.754 -10.295 -6.544 1.00 90.88 94 GLN A C 1
ATOM 730 O O . GLN A 1 94 ? 6.492 -11.494 -6.647 1.00 90.88 94 GLN A O 1
ATOM 735 N N . TYR A 1 95 ? 7.865 -9.867 -5.939 1.00 89.19 95 TYR A N 1
ATOM 736 C CA . TYR A 1 95 ? 8.895 -10.749 -5.382 1.00 89.19 95 TYR A CA 1
ATOM 737 C C . TYR A 1 95 ? 8.356 -11.618 -4.238 1.00 89.19 95 TYR A C 1
ATOM 739 O O . TYR A 1 95 ? 8.513 -12.840 -4.246 1.00 89.19 95 TYR A O 1
ATOM 747 N N . THR A 1 96 ? 7.677 -10.995 -3.271 1.00 86.50 96 THR A N 1
ATOM 748 C CA . THR A 1 96 ? 7.111 -11.688 -2.101 1.00 86.50 96 THR A CA 1
ATOM 749 C C . THR A 1 96 ? 6.072 -12.730 -2.496 1.00 86.50 96 THR A C 1
ATOM 751 O O . THR A 1 96 ? 6.096 -13.835 -1.955 1.00 86.50 96 THR A O 1
ATOM 754 N N . PHE A 1 97 ? 5.222 -12.427 -3.479 1.00 83.38 97 PHE A N 1
ATOM 755 C CA . PHE A 1 97 ? 4.246 -13.385 -3.994 1.00 83.38 97 PHE A CA 1
ATOM 756 C C . PHE A 1 97 ? 4.897 -14.537 -4.778 1.00 83.38 97 PHE A C 1
ATOM 758 O O . PHE A 1 97 ? 4.440 -15.674 -4.692 1.00 83.38 97 PHE A O 1
ATOM 765 N N . THR A 1 98 ? 5.979 -14.259 -5.512 1.00 78.12 98 THR A N 1
ATOM 766 C CA . THR A 1 98 ? 6.653 -15.253 -6.366 1.00 78.12 98 THR A CA 1
ATOM 767 C C . THR A 1 98 ? 7.503 -16.246 -5.564 1.00 78.12 98 THR A C 1
ATOM 769 O O . THR A 1 98 ? 7.554 -17.421 -5.915 1.00 78.12 98 THR A O 1
ATOM 772 N N . ILE A 1 99 ? 8.171 -15.802 -4.492 1.00 70.12 99 ILE A N 1
ATOM 773 C CA . ILE A 1 99 ? 9.132 -16.634 -3.730 1.00 70.12 99 ILE A CA 1
ATOM 774 C C . ILE A 1 99 ? 8.494 -17.337 -2.543 1.00 70.12 99 ILE A C 1
ATOM 776 O O . ILE A 1 99 ? 8.924 -18.421 -2.159 1.00 70.12 99 ILE A O 1
ATOM 780 N N . HIS A 1 100 ? 7.437 -16.750 -1.993 1.00 60.41 100 HIS A N 1
ATOM 781 C CA . HIS A 1 100 ? 6.603 -17.405 -1.000 1.00 60.41 100 HIS A CA 1
ATOM 782 C C . HIS A 1 100 ? 5.204 -17.576 -1.586 1.00 60.41 100 HIS A C 1
ATOM 784 O O . HIS A 1 100 ? 4.264 -16.951 -1.079 1.00 60.41 100 HIS A O 1
ATOM 790 N N . PRO A 1 101 ? 5.024 -18.417 -2.631 1.00 58.66 101 PRO A N 1
ATOM 791 C CA . PRO A 1 101 ? 3.688 -18.875 -2.953 1.00 58.66 101 PRO A CA 1
ATOM 792 C C . PRO A 1 101 ? 3.230 -19.561 -1.675 1.00 58.66 101 PRO A C 1
ATOM 794 O O . PRO A 1 101 ? 3.816 -20.567 -1.271 1.00 58.66 101 PRO A O 1
ATOM 797 N N . ARG A 1 102 ? 2.301 -18.940 -0.937 1.00 53.47 102 ARG A N 1
ATOM 798 C CA . ARG A 1 102 ? 1.845 -19.492 0.337 1.00 53.47 102 ARG A CA 1
ATOM 799 C C . ARG A 1 102 ? 1.500 -20.938 0.038 1.00 53.47 102 ARG A C 1
ATOM 801 O O . ARG A 1 102 ? 0.594 -21.200 -0.751 1.00 53.47 102 ARG A O 1
ATOM 808 N N . HIS A 1 103 ? 2.230 -21.872 0.643 1.00 48.03 103 HIS A N 1
ATOM 809 C CA . HIS A 1 103 ? 1.736 -23.222 0.777 1.00 48.03 103 HIS A CA 1
ATOM 810 C C . HIS A 1 103 ? 0.450 -23.058 1.575 1.00 48.03 103 HIS A C 1
ATOM 812 O O . HIS A 1 103 ? 0.472 -22.984 2.804 1.00 48.03 103 HIS A O 1
ATOM 818 N N . HIS A 1 104 ? -0.672 -22.943 0.870 1.00 48.38 104 HIS A N 1
ATOM 819 C CA . HIS A 1 104 ? -1.987 -23.200 1.404 1.00 48.38 104 HIS A CA 1
ATOM 820 C C . HIS A 1 104 ? -1.961 -24.679 1.782 1.00 48.38 104 HIS A C 1
ATOM 822 O O . HIS A 1 104 ? -2.441 -25.537 1.049 1.00 48.38 104 HIS A O 1
ATOM 828 N N . LYS A 1 105 ? -1.302 -25.008 2.901 1.00 44.97 105 LYS A N 1
ATOM 829 C CA . LYS A 1 105 ? -1.520 -26.268 3.585 1.00 44.97 105 LYS A CA 1
ATOM 830 C C . LYS A 1 105 ? -3.005 -26.234 3.882 1.00 44.97 105 LYS A C 1
ATOM 832 O O . LYS A 1 105 ? -3.446 -25.478 4.742 1.00 44.97 105 LYS A O 1
ATOM 837 N N . THR A 1 106 ? -3.763 -26.994 3.102 1.00 49.22 106 THR A N 1
ATOM 838 C CA . THR A 1 106 ? -5.087 -27.478 3.456 1.00 49.22 106 THR A CA 1
ATOM 839 C C . THR A 1 106 ? -4.993 -27.943 4.899 1.00 49.22 106 THR A C 1
ATOM 841 O O . THR A 1 106 ? -4.478 -29.030 5.176 1.00 49.22 106 THR A O 1
ATOM 844 N N . GLY A 1 107 ? -5.408 -27.083 5.828 1.00 41.25 107 GLY A N 1
ATOM 845 C CA . GLY A 1 107 ? -5.714 -27.504 7.175 1.00 41.25 107 GLY A CA 1
ATOM 846 C C . GLY A 1 107 ? -6.824 -28.516 6.998 1.00 41.25 107 GLY A C 1
ATOM 847 O O . GLY A 1 107 ? -7.955 -28.140 6.705 1.00 41.25 107 GLY A O 1
ATOM 848 N N . LYS A 1 108 ? -6.481 -29.804 7.062 1.00 41.25 108 LYS A N 1
ATOM 849 C CA . LYS A 1 108 ? -7.471 -30.859 7.218 1.00 41.25 108 LYS A CA 1
ATOM 850 C C . LYS A 1 108 ? -8.202 -30.497 8.504 1.00 41.25 108 LYS A C 1
ATOM 852 O O . LYS A 1 108 ? -7.648 -30.687 9.583 1.00 41.25 108 LYS A O 1
ATOM 857 N N . GLN A 1 109 ? -9.381 -29.889 8.392 1.00 46.22 109 GLN A N 1
ATOM 858 C CA . GLN A 1 109 ? -10.275 -29.748 9.526 1.00 46.22 109 GLN A CA 1
ATOM 859 C C . GLN A 1 109 ? -10.553 -31.176 9.995 1.00 46.22 109 GLN A C 1
ATOM 861 O O . GLN A 1 109 ? -11.223 -31.943 9.308 1.00 46.22 109 GLN A O 1
ATOM 866 N N . GLN A 1 110 ? -9.947 -31.575 11.112 1.00 40.06 110 GLN A N 1
ATOM 867 C CA . GLN A 1 110 ? -10.380 -32.757 11.838 1.00 40.06 110 GLN A CA 1
ATOM 868 C C . GLN A 1 110 ? -11.760 -32.417 12.387 1.00 40.06 110 GLN A C 1
ATOM 870 O O . GLN A 1 110 ? -11.892 -31.761 13.418 1.00 40.06 110 GLN A O 1
ATOM 875 N N . THR A 1 111 ? -12.798 -32.813 11.662 1.00 43.31 111 THR A N 1
ATOM 876 C CA . THR A 1 111 ? -14.165 -32.812 12.164 1.00 43.31 111 THR A CA 1
ATOM 877 C C . THR A 1 111 ? -14.222 -33.825 13.304 1.00 43.31 111 THR A C 1
ATOM 879 O O . THR A 1 111 ? -14.364 -35.027 13.087 1.00 43.31 111 THR A O 1
ATOM 882 N N . LEU A 1 112 ? -14.056 -33.353 14.540 1.00 41.72 112 LEU A N 1
ATOM 883 C CA . LEU A 1 112 ? -14.264 -34.156 15.738 1.00 41.72 112 LEU A CA 1
ATOM 884 C C . LEU A 1 112 ? -15.778 -34.291 15.972 1.00 41.72 112 LEU A C 1
ATOM 886 O O . LEU A 1 112 ? -16.353 -33.628 16.831 1.00 41.72 112 LEU A O 1
ATOM 890 N N . TYR A 1 113 ? -16.449 -35.130 15.179 1.00 37.44 113 TYR A N 1
ATOM 891 C CA . TYR A 1 113 ? -17.830 -35.528 15.458 1.00 37.44 113 TYR A CA 1
ATOM 892 C C . TYR A 1 113 ? -17.825 -36.504 16.641 1.00 37.44 113 TYR A C 1
ATOM 894 O O . TYR A 1 113 ? -17.622 -37.708 16.486 1.00 37.44 113 TYR A O 1
ATOM 902 N N . ARG A 1 114 ? -18.041 -35.985 17.854 1.00 44.28 114 ARG A N 1
ATOM 903 C CA . ARG A 1 114 ? -18.338 -36.809 19.030 1.00 44.28 114 ARG A CA 1
ATOM 904 C C . ARG A 1 114 ? -19.815 -37.204 18.966 1.00 44.28 114 ARG A C 1
ATOM 906 O O . ARG A 1 114 ? -20.689 -36.446 19.369 1.00 44.28 114 ARG A O 1
ATOM 913 N N . SER A 1 115 ? -20.093 -38.382 18.411 1.00 40.50 115 SER A N 1
ATOM 914 C CA . SER A 1 115 ? -21.437 -38.966 18.394 1.00 40.50 115 SER A CA 1
ATOM 915 C C . SER A 1 115 ? -21.829 -39.407 19.809 1.00 40.50 115 SER A C 1
ATOM 917 O O . SER A 1 115 ? -21.389 -40.447 20.294 1.00 40.50 115 SER A O 1
ATOM 919 N N . SER A 1 116 ? -22.647 -38.608 20.495 1.00 43.66 116 SER A N 1
ATOM 920 C CA . SER A 1 116 ? -23.390 -39.052 21.678 1.00 43.66 116 SER A CA 1
ATOM 921 C C . SER A 1 116 ? -24.707 -39.672 21.221 1.00 43.66 116 SER A C 1
ATOM 923 O O . SER A 1 116 ? -25.740 -39.007 21.166 1.00 43.66 116 SER A O 1
ATOM 925 N N . ARG A 1 117 ? -24.674 -40.962 20.879 1.00 43.00 117 ARG A N 1
ATOM 926 C CA . ARG A 1 117 ? -25.890 -41.755 20.682 1.00 43.00 117 ARG A CA 1
ATOM 927 C C . ARG A 1 117 ? -26.468 -42.079 22.063 1.00 43.00 117 ARG A C 1
ATOM 929 O O . ARG A 1 117 ? -25.894 -42.871 22.801 1.00 43.00 117 ARG A O 1
ATOM 936 N N . LYS A 1 118 ? -27.579 -41.432 22.427 1.00 39.06 118 LYS A N 1
ATOM 937 C CA . LYS A 1 118 ? -28.432 -41.878 23.536 1.00 39.06 118 LYS A CA 1
ATOM 938 C C . LYS A 1 118 ? -29.181 -43.121 23.055 1.00 39.06 118 LYS A C 1
ATOM 940 O O . LYS A 1 118 ? -29.986 -43.023 22.132 1.00 39.06 118 LYS A O 1
ATOM 945 N N . GLU A 1 119 ? -28.887 -44.277 23.639 1.00 37.94 119 GLU A N 1
ATOM 946 C CA . GLU A 1 119 ? -29.758 -45.444 23.522 1.00 37.94 119 GLU A CA 1
ATOM 947 C C . GLU A 1 119 ? -31.045 -45.166 24.302 1.00 37.94 119 GLU A C 1
ATOM 949 O O . GLU A 1 119 ? -31.022 -44.852 25.493 1.00 37.94 119 GLU A O 1
ATOM 954 N N . VAL A 1 120 ? -32.171 -45.226 23.595 1.00 38.72 120 VAL A N 1
ATOM 955 C CA . VAL A 1 120 ? -33.503 -45.234 24.191 1.00 38.72 120 VAL A CA 1
ATOM 956 C C . VAL A 1 120 ? -33.777 -46.661 24.645 1.00 38.72 120 VAL A C 1
ATOM 958 O O . VAL A 1 120 ? -33.822 -47.588 23.841 1.00 38.72 120 VAL A O 1
ATOM 961 N N . VAL A 1 121 ? -33.934 -46.805 25.957 1.00 42.56 121 VAL A N 1
ATOM 962 C CA . VAL A 1 121 ? -34.421 -47.999 26.644 1.00 42.56 121 VAL A CA 1
ATOM 963 C C . VAL A 1 121 ? -35.808 -48.356 26.109 1.00 42.56 121 VAL A C 1
ATOM 965 O O . VAL A 1 121 ? -36.720 -47.533 26.172 1.00 42.56 121 VAL A O 1
ATOM 968 N N . GLN A 1 122 ? -35.988 -49.592 25.645 1.00 37.75 122 GLN A N 1
ATOM 969 C CA . GLN A 1 122 ? -37.311 -50.185 25.485 1.00 37.75 122 GLN A CA 1
ATOM 970 C C . GLN A 1 122 ? -37.376 -51.466 26.315 1.00 37.75 122 GLN A C 1
ATOM 972 O O . GLN A 1 122 ? -36.919 -52.528 25.906 1.00 37.75 122 GLN A O 1
ATOM 977 N N . THR A 1 123 ? -37.911 -51.320 27.523 1.00 41.62 123 THR A N 1
ATOM 978 C CA . THR A 1 123 ? -38.324 -52.409 28.403 1.00 41.62 123 THR A CA 1
ATOM 979 C C . THR A 1 123 ? -39.570 -53.087 27.838 1.00 41.62 123 THR A C 1
ATOM 981 O O . THR A 1 123 ? -40.570 -52.427 27.539 1.00 41.62 123 THR A O 1
ATOM 984 N N . ARG A 1 124 ? -39.518 -54.412 27.729 1.00 43.31 124 ARG A N 1
ATOM 985 C CA . ARG A 1 124 ? -40.671 -55.301 27.878 1.00 43.31 124 ARG A CA 1
ATOM 986 C C . ARG A 1 124 ? -40.246 -56.493 28.713 1.00 43.31 124 ARG A C 1
ATOM 988 O O . ARG A 1 124 ? -39.112 -56.965 28.486 1.00 43.31 124 ARG A O 1
#

pLDDT: mean 73.21, std 20.21, range [37.44, 97.0]

Organism: Bugula neritina (NCBI:txid10212)

Foldseek 3Di:
DDDPDDPPPVVVVVVVVVVVVCVVVPPDPPVPDPDPDPDDDPPDQDQDDLVNQLVVLCPFDQPDADDVVRDGSVVSSVCSVVCSVVVPVNVVVSVCCVVCVPPPPPPPPPPPPPDPDDDDDDDD

Secondary structure (DSSP, 8-state):
-----PPP--HHHHHHHHHHHHHTTS----S-PPP-PPPP---SPPPPPHHHHHHHHHT--TTSPP-TT---HHHHHHTHHHHHHH-HHHHHHHHHHHH-------------------PPP---